Protein AF-A0A953ZHS6-F1 (afdb_monomer_lite)

Sequence (148 aa):
GDDIYHSSRYGLAAAAHSAVGIFMDDKGNDVYEGKTAASMGGGWDIVTGYFYDGGGDDFYRCNGLGLGACAQNGFGIFWEAGGSDVYRGAKTTIGNAGGTTYAGGRLAKNFGIFIDSGGEDSYPREDRKNGGEVLEQEYALFVDEQDK

Radius of gyration: 13.89 Å; chains: 1; bounding box: 33×30×34 Å

pLDDT: mean 92.67, std 6.33, range [54.81, 98.69]

Secondary structure (DSSP, 8-state):
---EEEESSSBTT--BSS-EEEEE--SS--EEEESSSSBTT-BBSS-EEEEEE---S-EEE--SS-TB-B-TT-EEEEEE--SS-EEE--TTTBS-B--S-GGGGGG---EEEEEE-SS--B-SSTT--TT-EEEETTTEEEEE----

Structure (mmCIF, N/CA/C/O backbone):
data_AF-A0A953ZHS6-F1
#
_entry.id   AF-A0A953ZHS6-F1
#
loop_
_atom_site.group_PDB
_atom_site.id
_atom_site.type_symbol
_atom_site.label_atom_id
_atom_site.label_alt_id
_atom_site.label_comp_id
_atom_site.label_asym_id
_atom_site.label_entity_id
_atom_site.label_seq_id
_atom_site.pdbx_PDB_ins_code
_atom_site.Cartn_x
_atom_site.Cartn_y
_atom_site.Cartn_z
_atom_site.occupancy
_atom_site.B_iso_or_equiv
_atom_site.auth_seq_id
_atom_site.auth_comp_id
_atom_site.auth_asym_id
_atom_site.auth_atom_id
_atom_site.pdbx_PDB_model_num
ATOM 1 N N . GLY A 1 1 ? -13.869 -8.623 8.872 1.00 91.62 1 GLY A N 1
ATOM 2 C CA . GLY A 1 1 ? -14.944 -8.788 9.880 1.00 91.62 1 GLY A CA 1
ATOM 3 C C . GLY A 1 1 ? -14.445 -9.472 11.125 1.00 91.62 1 GLY A C 1
ATOM 4 O O . GLY A 1 1 ? -14.849 -10.595 11.330 1.00 91.62 1 GLY A O 1
ATOM 5 N N . ASP A 1 2 ? -13.650 -8.818 11.969 1.00 98.25 2 ASP A N 1
ATOM 6 C CA . ASP A 1 2 ? -12.818 -9.358 13.061 1.00 98.25 2 ASP A CA 1
ATOM 7 C C . ASP A 1 2 ? -12.015 -10.608 12.646 1.00 98.25 2 ASP A C 1
ATOM 9 O O . ASP A 1 2 ? -12.150 -11.710 13.195 1.00 98.25 2 ASP A O 1
ATOM 13 N N . ASP A 1 3 ? -11.154 -10.412 11.653 1.00 98.38 3 ASP A N 1
ATOM 14 C CA . ASP A 1 3 ? -10.334 -11.418 10.996 1.00 98.38 3 ASP A CA 1
ATOM 15 C C . ASP A 1 3 ? -8.828 -11.243 11.281 1.00 98.38 3 ASP A C 1
ATOM 17 O O . ASP A 1 3 ? -8.325 -10.188 11.668 1.00 98.38 3 ASP A O 1
ATOM 21 N N . ILE A 1 4 ? -8.062 -12.325 11.089 1.00 98.38 4 ILE A N 1
ATOM 22 C CA . ILE A 1 4 ? -6.594 -12.304 11.196 1.00 98.38 4 ILE A CA 1
ATOM 23 C C . ILE A 1 4 ? -5.978 -12.865 9.919 1.00 98.38 4 ILE A C 1
ATOM 25 O O . ILE A 1 4 ? -6.085 -14.057 9.609 1.00 98.38 4 ILE A O 1
ATOM 29 N N . TYR A 1 5 ? -5.227 -12.019 9.226 1.00 98.00 5 TYR A N 1
ATOM 30 C CA . TYR A 1 5 ? -4.605 -12.309 7.948 1.00 98.00 5 TYR A CA 1
ATOM 31 C C . TYR A 1 5 ? -3.092 -12.427 8.069 1.00 98.00 5 TYR A C 1
ATOM 33 O O . TYR A 1 5 ? -2.376 -11.460 8.319 1.00 98.00 5 TYR A O 1
ATOM 41 N N . HIS A 1 6 ? -2.565 -13.622 7.801 1.00 96.62 6 HIS A N 1
ATOM 42 C CA . HIS A 1 6 ? -1.125 -13.864 7.766 1.00 96.62 6 HIS A CA 1
ATOM 43 C C . HIS A 1 6 ? -0.646 -14.166 6.351 1.00 96.62 6 HIS A C 1
ATOM 45 O O . HIS A 1 6 ? -1.076 -15.129 5.715 1.00 96.62 6 HIS A O 1
ATOM 51 N N . SER A 1 7 ? 0.345 -13.409 5.891 1.00 93.94 7 SER A N 1
ATOM 52 C CA . SER A 1 7 ? 1.022 -13.652 4.622 1.00 93.94 7 SER A CA 1
ATOM 53 C C . SER A 1 7 ? 2.544 -13.607 4.763 1.00 93.94 7 SER A C 1
ATOM 55 O O . SER A 1 7 ? 3.101 -13.129 5.754 1.00 93.94 7 SER A O 1
ATOM 57 N N . SER A 1 8 ? 3.247 -14.175 3.781 1.00 90.19 8 SER A N 1
ATOM 58 C CA . SER A 1 8 ? 4.714 -14.174 3.748 1.00 90.19 8 SER A CA 1
ATOM 59 C C . SER A 1 8 ? 5.247 -13.177 2.719 1.00 90.19 8 SER A C 1
ATOM 61 O O . SER A 1 8 ? 5.440 -12.007 3.039 1.00 90.19 8 SER A O 1
ATOM 63 N N . ARG A 1 9 ? 5.480 -13.630 1.487 1.00 89.88 9 ARG A N 1
ATOM 64 C CA . ARG A 1 9 ? 5.795 -12.811 0.315 1.00 89.88 9 ARG A CA 1
ATOM 65 C C . ARG A 1 9 ? 4.693 -13.055 -0.711 1.00 89.88 9 ARG A C 1
ATOM 67 O O . ARG A 1 9 ? 4.266 -14.200 -0.846 1.00 89.88 9 ARG A O 1
ATOM 74 N N . TYR A 1 10 ? 4.287 -12.019 -1.432 1.00 89.31 10 TYR A N 1
ATOM 75 C CA . TYR A 1 10 ? 3.244 -12.068 -2.461 1.00 89.31 10 TYR A CA 1
ATOM 76 C C . TYR A 1 10 ? 1.859 -12.479 -1.931 1.00 89.31 10 TYR A C 1
ATOM 78 O O . TYR A 1 10 ? 1.189 -13.320 -2.523 1.00 89.31 10 TYR A O 1
ATOM 86 N N . GLY A 1 11 ? 1.435 -11.920 -0.796 1.00 91.25 11 GLY A N 1
ATOM 87 C CA . GLY A 1 11 ? 0.078 -12.111 -0.266 1.00 91.25 11 GLY A CA 1
ATOM 88 C C . GLY A 1 11 ? -0.668 -10.791 -0.102 1.00 91.25 11 GLY A C 1
ATOM 89 O O . GLY A 1 11 ? -0.052 -9.733 -0.171 1.00 91.25 11 GLY A O 1
ATOM 90 N N . LEU A 1 12 ? -1.982 -10.856 0.130 1.00 96.19 12 LEU A N 1
ATOM 91 C CA . LEU A 1 12 ? -2.837 -9.685 0.382 1.00 96.19 12 LEU A CA 1
ATOM 92 C C . LEU A 1 12 ? -2.714 -8.636 -0.738 1.00 96.19 12 LEU A C 1
ATOM 94 O O . LEU A 1 12 ? -2.093 -7.595 -0.571 1.00 96.19 12 LEU A O 1
ATOM 98 N N . ALA A 1 13 ? -3.236 -8.949 -1.923 1.00 95.69 13 ALA A N 1
ATOM 99 C CA . ALA A 1 13 ? -3.163 -8.111 -3.129 1.00 95.69 13 ALA A CA 1
ATOM 100 C C . ALA A 1 13 ? -1.776 -7.870 -3.749 1.00 95.69 13 ALA A C 1
ATOM 102 O O . ALA A 1 13 ? -1.674 -7.151 -4.740 1.00 95.69 13 ALA A O 1
ATOM 103 N N . ALA A 1 14 ? -0.702 -8.467 -3.235 1.00 85.56 14 ALA A N 1
ATOM 104 C CA . ALA A 1 14 ? 0.576 -8.405 -3.932 1.00 85.56 14 ALA A CA 1
ATOM 105 C C . ALA A 1 14 ? 0.585 -9.257 -5.210 1.00 85.56 14 ALA A C 1
ATOM 107 O O . ALA A 1 14 ? -0.049 -10.309 -5.296 1.00 85.56 14 ALA A O 1
ATOM 108 N N . ALA A 1 15 ? 1.373 -8.815 -6.186 1.00 84.75 15 ALA A N 1
ATOM 109 C CA . ALA A 1 15 ? 1.598 -9.495 -7.454 1.00 84.75 15 ALA A CA 1
ATOM 110 C C . ALA A 1 15 ? 3.084 -9.449 -7.839 1.00 84.75 15 ALA A C 1
ATOM 112 O O . ALA A 1 15 ? 3.870 -8.684 -7.274 1.00 84.75 15 ALA A O 1
ATOM 113 N N . ALA A 1 16 ? 3.470 -10.283 -8.805 1.00 82.75 16 ALA A N 1
ATOM 114 C CA . ALA A 1 16 ? 4.814 -10.332 -9.375 1.00 82.75 16 ALA A CA 1
ATOM 115 C C . ALA A 1 16 ? 4.746 -10.641 -10.876 1.00 82.75 16 ALA A C 1
ATOM 117 O O . ALA A 1 16 ? 3.824 -11.319 -11.325 1.00 82.75 16 ALA A O 1
ATOM 118 N N . HIS A 1 17 ? 5.757 -10.197 -11.625 1.00 90.06 17 HIS A N 1
ATOM 119 C CA . HIS A 1 17 ? 5.995 -10.584 -13.020 1.00 90.06 17 HIS A CA 1
ATOM 120 C C . HIS A 1 17 ? 4.796 -10.335 -13.956 1.00 90.06 17 HIS A C 1
ATOM 122 O O . HIS A 1 17 ? 4.292 -11.261 -14.591 1.00 90.06 17 HIS A O 1
ATOM 128 N N . SER A 1 18 ? 4.362 -9.079 -14.083 1.00 92.06 18 SER A N 1
ATOM 129 C CA . SER A 1 18 ? 3.267 -8.703 -14.996 1.00 92.06 18 SER A CA 1
ATOM 130 C C . SER A 1 18 ? 1.898 -9.270 -14.616 1.00 92.06 18 SER A C 1
ATOM 132 O O . SER A 1 18 ? 1.101 -9.625 -15.483 1.00 92.06 18 SER A O 1
ATOM 134 N N . ALA A 1 19 ? 1.625 -9.344 -13.312 1.00 94.25 19 ALA A N 1
ATOM 135 C CA . ALA A 1 19 ? 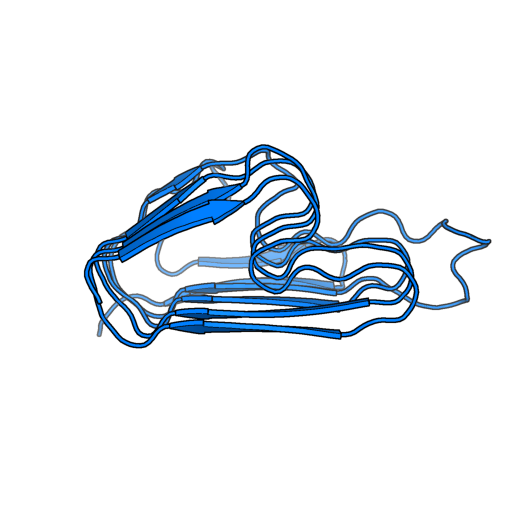0.365 -9.830 -12.764 1.00 94.25 19 ALA A CA 1
ATOM 136 C C . ALA A 1 19 ? -0.405 -8.748 -11.994 1.00 94.25 19 ALA A C 1
ATOM 138 O O . ALA A 1 19 ? 0.132 -7.692 -11.645 1.00 94.25 19 ALA A O 1
ATOM 139 N N . VAL A 1 20 ? -1.669 -9.064 -11.710 1.00 96.69 20 VAL A N 1
ATOM 140 C CA . VAL A 1 20 ? -2.576 -8.249 -10.901 1.00 96.69 20 VAL A CA 1
ATOM 141 C C . VAL A 1 20 ? -2.957 -9.020 -9.640 1.00 96.69 20 VAL A C 1
ATOM 143 O O . VAL A 1 20 ? -3.308 -10.197 -9.724 1.00 96.69 20 VAL A O 1
ATOM 146 N N . GLY A 1 21 ? -2.885 -8.358 -8.487 1.00 96.69 21 GLY A N 1
ATOM 147 C CA . GLY A 1 21 ? -3.334 -8.864 -7.195 1.00 96.69 21 GLY A CA 1
ATOM 148 C C . GLY A 1 21 ? -4.413 -7.952 -6.619 1.00 96.69 21 GLY A C 1
ATOM 149 O O . GLY A 1 21 ? -4.276 -6.732 -6.648 1.00 96.69 21 GLY A O 1
ATOM 150 N N . ILE A 1 22 ? -5.493 -8.551 -6.118 1.00 97.69 22 ILE A N 1
ATOM 151 C CA . ILE A 1 22 ? -6.627 -7.841 -5.518 1.00 97.69 22 ILE A CA 1
ATOM 152 C C . ILE A 1 22 ? -6.958 -8.505 -4.182 1.00 97.69 22 ILE A C 1
ATOM 154 O O . ILE A 1 22 ? -6.980 -9.734 -4.094 1.00 97.69 22 ILE A O 1
ATOM 158 N N . PHE A 1 23 ? -7.201 -7.693 -3.162 1.00 98.06 23 PHE A N 1
ATOM 159 C CA . PHE A 1 23 ? -7.717 -8.093 -1.857 1.00 98.06 23 PHE A CA 1
ATOM 160 C C . PHE A 1 23 ? -8.771 -7.072 -1.443 1.00 98.06 23 PHE A C 1
ATOM 162 O O . PHE A 1 23 ? -8.573 -5.879 -1.663 1.00 98.06 23 PHE A O 1
ATOM 169 N N . MET A 1 24 ? -9.884 -7.562 -0.911 1.00 98.06 24 MET A N 1
ATOM 170 C CA . MET A 1 24 ? -10.991 -6.751 -0.420 1.00 98.06 24 MET A CA 1
ATOM 171 C C . MET A 1 24 ? -11.522 -7.431 0.840 1.00 98.06 24 MET A C 1
ATOM 173 O O . MET A 1 24 ? -11.951 -8.585 0.740 1.00 98.06 24 MET A O 1
ATOM 177 N N . ASP A 1 25 ? -11.476 -6.734 1.969 1.00 98.06 25 ASP A N 1
ATOM 178 C CA . ASP A 1 25 ? -12.298 -7.030 3.145 1.00 98.06 25 ASP A CA 1
ATOM 179 C C . ASP A 1 25 ? -13.468 -6.037 3.206 1.00 98.06 25 ASP A C 1
ATOM 181 O O . ASP A 1 25 ? -13.453 -4.995 2.546 1.00 98.06 25 ASP A O 1
ATOM 185 N N . ASP A 1 26 ? -14.523 -6.416 3.914 1.00 96.06 26 ASP A N 1
ATOM 186 C CA . ASP A 1 26 ? -15.581 -5.493 4.324 1.00 96.06 26 ASP A CA 1
ATOM 187 C C . ASP A 1 26 ? -15.186 -4.924 5.702 1.00 96.06 26 ASP A C 1
ATOM 189 O O . ASP A 1 26 ? -14.008 -4.818 6.007 1.00 96.06 26 ASP A O 1
ATOM 193 N N . LYS A 1 27 ? -16.141 -4.531 6.544 1.00 94.56 27 LYS A N 1
ATOM 194 C CA . LYS A 1 27 ? -15.839 -3.989 7.880 1.00 94.56 27 LYS A CA 1
ATOM 195 C C . LYS A 1 27 ? -15.377 -5.040 8.889 1.00 94.56 27 LYS A C 1
ATOM 197 O O . LYS A 1 27 ? -15.871 -6.172 8.866 1.00 94.56 27 LYS A O 1
ATOM 202 N N . GLY A 1 28 ? -14.612 -4.622 9.892 1.00 97.75 28 GLY A N 1
ATOM 203 C CA . GLY A 1 28 ? -14.242 -5.421 11.068 1.00 97.75 28 GLY A CA 1
ATOM 204 C C . GLY A 1 28 ? -12.988 -4.881 11.734 1.00 97.75 28 GLY A C 1
ATOM 205 O O . GLY A 1 28 ? -12.290 -4.127 11.095 1.00 97.75 28 GLY A O 1
ATOM 206 N N . ASN A 1 29 ? -12.701 -5.259 12.982 1.00 98.50 29 ASN A N 1
ATOM 207 C CA . ASN A 1 29 ? -11.428 -4.904 13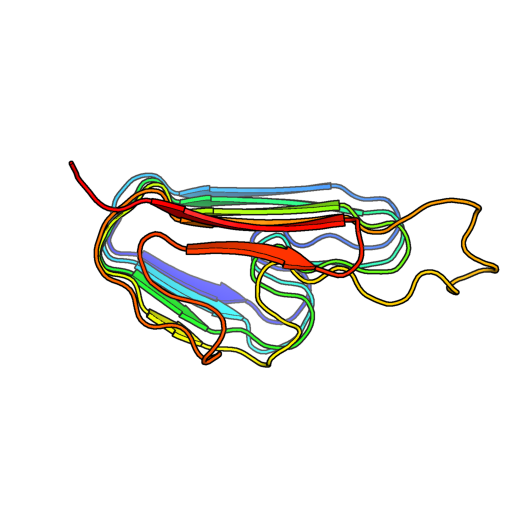.618 1.00 98.50 29 ASN A CA 1
ATOM 208 C C . ASN A 1 29 ? -10.397 -6.012 13.360 1.00 98.50 29 ASN A C 1
ATOM 210 O O . ASN A 1 29 ? -10.308 -7.000 14.104 1.00 98.50 29 ASN A O 1
ATOM 214 N N . ASP A 1 30 ? -9.630 -5.847 12.296 1.00 98.62 30 ASP A N 1
ATOM 215 C CA . ASP A 1 30 ? -8.841 -6.871 11.642 1.00 98.62 30 ASP A CA 1
ATOM 216 C C . ASP A 1 30 ? -7.328 -6.703 11.896 1.00 98.62 30 ASP A C 1
ATOM 218 O O . ASP A 1 30 ? -6.783 -5.644 12.227 1.00 98.62 30 ASP A O 1
ATOM 222 N N . VAL A 1 31 ? -6.596 -7.816 11.781 1.00 98.69 31 VAL A N 1
ATOM 223 C CA . VAL A 1 31 ? -5.134 -7.842 11.941 1.00 98.69 31 VAL A CA 1
ATOM 224 C C . VAL A 1 31 ? -4.475 -8.366 10.678 1.00 98.69 31 VAL A C 1
ATOM 226 O O . VAL A 1 31 ? -4.580 -9.544 10.332 1.00 98.69 31 VAL A O 1
ATOM 229 N N . TYR A 1 32 ? -3.670 -7.518 10.052 1.00 98.38 32 TYR A N 1
ATOM 230 C CA . TYR A 1 32 ? -2.971 -7.802 8.810 1.00 98.38 32 TYR A CA 1
ATOM 231 C C . TYR A 1 32 ? -1.465 -7.914 9.039 1.00 98.38 32 TYR A C 1
ATOM 233 O O . TYR A 1 32 ? -0.772 -6.934 9.315 1.00 98.38 32 TYR A O 1
ATOM 241 N N . GLU A 1 33 ? -0.902 -9.112 8.858 1.00 97.50 33 GLU A N 1
ATOM 242 C CA . GLU A 1 33 ? 0.536 -9.347 9.009 1.00 97.50 33 GLU A CA 1
ATOM 243 C C . GLU A 1 33 ? 1.195 -9.911 7.743 1.00 97.50 33 GLU A C 1
ATOM 245 O O . GLU A 1 33 ? 1.015 -11.069 7.352 1.00 97.50 33 GLU A O 1
ATOM 250 N N . GLY A 1 34 ? 2.066 -9.106 7.137 1.00 94.69 34 GLY A N 1
ATOM 251 C CA . GLY A 1 34 ? 3.024 -9.509 6.113 1.00 94.69 34 GLY A CA 1
ATOM 252 C C . GLY A 1 34 ? 4.396 -9.769 6.731 1.00 94.69 34 GLY A C 1
ATOM 253 O O . GLY A 1 34 ? 5.047 -8.863 7.257 1.00 94.69 34 GLY A O 1
ATOM 254 N N . LYS A 1 35 ? 4.891 -11.010 6.659 1.00 90.81 35 LYS A N 1
ATOM 255 C CA . LYS A 1 35 ? 6.212 -11.355 7.224 1.00 90.81 35 LYS A CA 1
ATOM 256 C C . LYS A 1 35 ? 7.374 -10.741 6.441 1.00 90.81 35 LYS A C 1
ATOM 258 O O . LYS A 1 35 ? 8.457 -10.579 7.002 1.00 90.81 35 LYS A O 1
ATOM 263 N N . THR A 1 36 ? 7.184 -10.440 5.155 1.00 89.44 36 THR A N 1
ATOM 264 C CA . THR A 1 36 ? 8.233 -9.918 4.265 1.00 89.44 36 THR A CA 1
ATOM 265 C C . THR A 1 36 ? 7.683 -8.858 3.297 1.00 89.44 36 THR A C 1
ATOM 267 O O . THR A 1 36 ? 6.545 -8.427 3.433 1.00 89.44 36 THR A O 1
ATOM 270 N N . ALA A 1 37 ? 8.505 -8.422 2.335 1.00 91.62 37 ALA A N 1
ATOM 271 C CA . ALA A 1 37 ? 8.104 -7.500 1.270 1.00 91.62 37 ALA A CA 1
ATOM 272 C C . ALA A 1 37 ? 7.127 -8.111 0.257 1.00 91.62 37 ALA A C 1
ATOM 274 O O . ALA A 1 37 ? 7.018 -9.331 0.167 1.00 91.62 37 ALA A O 1
ATOM 275 N N . ALA A 1 38 ? 6.525 -7.245 -0.565 1.00 93.44 38 ALA A N 1
ATOM 276 C CA . ALA A 1 38 ? 5.492 -7.559 -1.550 1.00 93.44 38 ALA A CA 1
ATOM 277 C C . ALA A 1 38 ? 4.236 -8.119 -0.871 1.00 93.44 38 ALA A C 1
ATOM 279 O O . ALA A 1 38 ? 3.960 -9.317 -0.930 1.00 93.44 38 ALA A O 1
ATOM 280 N N . SER A 1 39 ? 3.512 -7.245 -0.178 1.00 95.31 39 SER A N 1
ATOM 281 C CA . SER A 1 39 ? 2.227 -7.552 0.464 1.00 95.31 39 SER A CA 1
ATOM 282 C C . SER A 1 39 ? 1.315 -6.325 0.469 1.00 95.31 39 SER A C 1
ATOM 284 O O . SER A 1 39 ? 1.788 -5.240 0.157 1.00 95.31 39 SER A O 1
ATOM 286 N N . MET A 1 40 ? 0.042 -6.468 0.832 1.00 96.62 40 MET A N 1
ATOM 287 C CA . MET A 1 40 ? -0.900 -5.356 1.077 1.00 96.62 40 MET A CA 1
ATOM 288 C C . MET A 1 40 ? -0.894 -4.311 -0.052 1.00 96.62 40 MET A C 1
ATOM 290 O O . MET A 1 40 ? -0.545 -3.147 0.140 1.00 96.62 40 MET A O 1
ATOM 294 N N . GLY A 1 41 ? -1.160 -4.774 -1.275 1.00 95.12 41 GLY A N 1
ATOM 295 C CA . GLY A 1 41 ? -1.194 -3.932 -2.479 1.00 95.12 41 GLY A CA 1
ATOM 296 C C . GLY A 1 41 ? 0.181 -3.514 -3.019 1.00 95.12 41 GLY A C 1
ATOM 297 O O . GLY A 1 41 ? 0.260 -2.870 -4.062 1.00 95.12 41 GLY A O 1
ATOM 298 N N . GLY A 1 42 ? 1.277 -3.895 -2.355 1.00 94.56 42 GLY A N 1
ATOM 299 C CA . GLY A 1 42 ? 2.644 -3.613 -2.790 1.00 94.56 42 GLY A CA 1
ATOM 300 C C . GLY A 1 42 ? 3.271 -4.712 -3.657 1.00 94.56 42 GLY A C 1
ATOM 301 O O . GLY A 1 42 ? 3.002 -5.905 -3.490 1.00 94.56 42 GLY A O 1
ATOM 302 N N . GLY A 1 43 ? 4.170 -4.328 -4.568 1.00 92.94 43 GLY A N 1
ATOM 303 C CA . GLY A 1 43 ? 4.825 -5.271 -5.478 1.00 92.94 43 GLY A CA 1
ATOM 304 C C . GLY A 1 43 ? 5.847 -4.658 -6.442 1.00 92.94 43 GLY A C 1
ATOM 305 O O . GLY A 1 43 ? 6.160 -3.467 -6.400 1.00 92.94 43 GLY A O 1
ATOM 306 N N . TRP A 1 44 ? 6.415 -5.504 -7.301 1.00 92.75 44 TRP A N 1
ATOM 307 C CA . TRP A 1 44 ? 7.432 -5.129 -8.287 1.00 92.75 44 TRP A CA 1
ATOM 308 C C . TRP A 1 44 ? 7.302 -5.969 -9.569 1.00 92.75 44 TRP A C 1
ATOM 310 O O . TRP A 1 44 ? 6.532 -6.922 -9.611 1.00 92.75 44 TRP A O 1
ATOM 320 N N . ASP A 1 45 ? 8.074 -5.642 -10.606 1.00 90.94 45 ASP A N 1
ATOM 321 C CA . ASP A 1 45 ? 8.049 -6.263 -11.939 1.00 90.94 45 ASP A CA 1
ATOM 322 C C . ASP A 1 45 ? 6.745 -6.056 -12.734 1.00 90.94 45 ASP A C 1
ATOM 324 O O . ASP A 1 45 ? 6.100 -7.020 -13.152 1.00 90.94 45 ASP A O 1
ATOM 328 N N . ILE A 1 46 ? 6.403 -4.794 -13.031 1.00 91.50 46 ILE A N 1
ATOM 329 C CA . ILE A 1 46 ? 5.276 -4.413 -13.910 1.00 91.50 46 ILE A CA 1
ATOM 330 C C . ILE A 1 46 ? 3.940 -4.947 -13.371 1.00 91.50 46 ILE A C 1
ATOM 332 O O . ILE A 1 46 ? 3.195 -5.620 -14.070 1.00 91.50 46 ILE A O 1
ATOM 336 N N . VAL A 1 47 ? 3.651 -4.713 -12.097 1.00 93.12 47 VAL A N 1
ATOM 337 C CA . VAL A 1 47 ? 2.472 -5.286 -11.432 1.00 93.12 47 VAL A CA 1
ATOM 338 C C . VAL A 1 47 ? 1.416 -4.251 -11.113 1.00 93.12 47 VAL A C 1
ATOM 340 O O . VAL A 1 47 ? 1.713 -3.060 -11.033 1.00 93.12 47 VAL A O 1
ATOM 343 N N . THR A 1 48 ? 0.206 -4.729 -10.847 1.00 95.81 48 THR A N 1
ATOM 344 C CA . THR A 1 48 ? -0.817 -3.944 -10.160 1.00 95.81 48 THR A CA 1
ATOM 345 C C . THR A 1 48 ? -1.236 -4.652 -8.879 1.00 95.81 48 THR A C 1
ATOM 347 O O . THR A 1 48 ? -1.619 -5.819 -8.927 1.00 95.81 48 THR A O 1
ATOM 350 N N . GLY A 1 49 ? -1.156 -3.964 -7.744 1.00 97.19 49 GLY A N 1
ATOM 351 C CA . GLY A 1 49 ? -1.704 -4.423 -6.470 1.00 97.19 49 GLY A CA 1
ATOM 352 C C . GLY A 1 49 ? -2.801 -3.477 -5.995 1.00 97.19 49 GLY A C 1
ATOM 353 O O . GLY A 1 49 ? -2.598 -2.266 -5.998 1.00 97.19 49 GLY A O 1
ATOM 354 N N . TYR A 1 50 ? -3.954 -4.023 -5.614 1.00 98.12 50 TYR A N 1
ATOM 355 C CA . TYR A 1 50 ? -5.075 -3.267 -5.053 1.00 98.12 50 TYR A CA 1
ATOM 356 C C . TYR A 1 50 ? -5.562 -3.927 -3.766 1.00 98.12 50 TYR A C 1
ATOM 358 O O . TYR A 1 50 ? -6.170 -4.999 -3.805 1.00 98.12 50 TYR A O 1
ATOM 366 N N . PHE A 1 51 ? -5.246 -3.301 -2.641 1.00 98.50 51 PHE A N 1
ATOM 367 C CA . PHE A 1 51 ? -5.726 -3.684 -1.322 1.00 98.50 51 PHE A CA 1
ATOM 368 C C . PHE A 1 51 ? -6.797 -2.691 -0.878 1.00 98.50 51 PHE A C 1
ATOM 370 O O . PHE A 1 51 ? -6.556 -1.484 -0.936 1.00 98.50 51 PHE A O 1
ATOM 377 N N . TYR A 1 52 ? -7.940 -3.215 -0.455 1.00 98.62 52 TYR A N 1
ATOM 378 C CA . TYR A 1 52 ? -9.042 -2.457 0.116 1.00 98.62 52 TYR A CA 1
ATOM 379 C C . TYR A 1 52 ? -9.511 -3.119 1.412 1.00 98.62 52 TYR A C 1
ATOM 381 O O . TYR A 1 52 ? -9.694 -4.340 1.425 1.00 98.62 52 TYR A O 1
ATOM 389 N N . ASP A 1 53 ? -9.720 -2.305 2.436 1.00 98.38 53 ASP A N 1
ATOM 390 C CA . ASP A 1 53 ? -10.424 -2.654 3.668 1.00 98.38 53 ASP A CA 1
ATOM 391 C C . ASP A 1 53 ? -11.656 -1.744 3.830 1.00 98.38 53 ASP A C 1
ATOM 393 O O . ASP A 1 53 ? -11.660 -0.593 3.376 1.00 98.38 53 ASP A O 1
ATOM 397 N N . GLY A 1 54 ? -12.746 -2.297 4.366 1.00 97.69 54 GLY A N 1
ATOM 398 C CA . GLY A 1 54 ? -14.032 -1.617 4.508 1.00 97.69 54 GLY A CA 1
ATOM 399 C C . GLY A 1 54 ? -14.146 -0.696 5.727 1.00 97.69 54 GLY A C 1
ATOM 400 O O . GLY A 1 54 ? -15.173 -0.007 5.851 1.00 97.69 54 GLY A O 1
ATOM 401 N N . GLY A 1 55 ? -13.132 -0.668 6.588 1.00 95.25 55 GLY A N 1
ATOM 402 C CA . GLY A 1 55 ? -13.035 0.117 7.808 1.00 95.25 55 GLY A CA 1
ATOM 403 C C . GLY A 1 55 ? -13.124 -0.723 9.080 1.00 95.25 55 GLY A C 1
ATOM 404 O O . GLY A 1 55 ? -13.774 -1.772 9.125 1.00 95.25 55 GLY A O 1
ATOM 405 N N . GLY A 1 56 ? -12.604 -0.172 10.166 1.00 97.25 56 GLY A N 1
ATOM 406 C CA . GLY A 1 56 ? -12.360 -0.899 11.404 1.00 97.25 56 GLY A CA 1
ATOM 407 C C . GLY A 1 56 ? -11.269 -0.226 12.218 1.00 97.25 56 GLY A C 1
ATOM 408 O O . GLY A 1 56 ? -10.583 0.646 11.716 1.00 97.25 56 GLY A O 1
ATOM 409 N N . ASP A 1 57 ? -11.120 -0.596 13.489 1.00 98.25 57 ASP A N 1
ATOM 410 C CA . ASP A 1 57 ? -9.911 -0.222 14.234 1.00 98.25 57 ASP A CA 1
ATOM 411 C C . ASP A 1 57 ? -8.863 -1.333 14.053 1.00 98.25 57 ASP A C 1
ATOM 413 O O . ASP A 1 57 ? -8.807 -2.291 14.844 1.00 98.25 57 ASP A O 1
ATOM 417 N N . ASP A 1 58 ? -8.030 -1.204 13.024 1.00 98.56 58 ASP A N 1
ATOM 418 C CA . ASP A 1 58 ? -7.198 -2.274 12.489 1.00 98.56 58 ASP A CA 1
ATOM 419 C C . ASP A 1 58 ? -5.711 -2.133 12.812 1.00 98.56 58 ASP A C 1
ATOM 421 O O . ASP A 1 58 ? -5.151 -1.100 13.210 1.00 98.56 58 ASP A O 1
ATOM 425 N N . PHE A 1 59 ? -5.011 -3.252 12.634 1.00 98.62 59 PHE A N 1
ATOM 426 C CA . PHE A 1 59 ? -3.566 -3.313 12.773 1.00 98.62 59 PHE A CA 1
ATOM 427 C C . PHE A 1 59 ? -2.894 -3.846 11.513 1.00 98.62 59 PHE A C 1
ATOM 429 O O . PHE A 1 59 ? -2.987 -5.028 11.173 1.00 98.62 59 PHE A O 1
ATOM 436 N N . TYR A 1 60 ? -2.062 -3.005 10.908 1.00 98.25 60 TYR A N 1
ATOM 437 C CA . TYR A 1 60 ? -1.309 -3.314 9.703 1.00 98.25 60 TYR A CA 1
ATOM 438 C C . TYR A 1 60 ? 0.181 -3.441 9.995 1.00 98.25 60 TYR A C 1
ATOM 440 O O . TYR A 1 60 ? 0.847 -2.492 10.412 1.00 98.25 60 TYR A O 1
ATOM 448 N N . ARG A 1 61 ? 0.774 -4.603 9.708 1.00 97.38 61 ARG A N 1
ATOM 449 C CA . ARG A 1 61 ? 2.221 -4.815 9.844 1.00 97.38 61 ARG A CA 1
ATOM 450 C C . ARG A 1 61 ? 2.819 -5.491 8.630 1.00 97.38 61 ARG A C 1
ATOM 452 O O . ARG A 1 61 ? 2.595 -6.672 8.384 1.00 97.38 61 ARG A O 1
ATOM 459 N N . CYS A 1 62 ? 3.712 -4.793 7.942 1.00 94.38 62 CYS A N 1
ATOM 460 C CA . CYS A 1 62 ? 4.549 -5.390 6.905 1.00 94.38 62 CYS A CA 1
ATOM 461 C C . CYS A 1 62 ? 5.895 -4.661 6.781 1.00 94.38 62 CYS A C 1
ATOM 463 O O . CYS A 1 62 ? 6.225 -3.780 7.567 1.00 94.38 62 CYS A O 1
ATOM 465 N N . ASN A 1 63 ? 6.735 -5.071 5.833 1.00 88.88 63 ASN A N 1
ATOM 466 C CA . ASN A 1 63 ? 8.035 -4.446 5.578 1.00 88.88 63 ASN A CA 1
ATOM 467 C C . ASN A 1 63 ? 8.300 -4.370 4.076 1.00 88.88 63 ASN A C 1
ATOM 469 O O . ASN A 1 63 ? 7.706 -5.107 3.301 1.00 88.88 63 ASN A O 1
ATOM 473 N N . GLY A 1 64 ? 9.251 -3.537 3.651 1.00 91.31 64 GLY A N 1
ATOM 474 C CA . GLY A 1 64 ? 9.616 -3.425 2.234 1.00 91.31 64 GLY A CA 1
ATOM 475 C C . GLY A 1 64 ? 8.470 -2.856 1.397 1.00 91.31 64 GLY A C 1
ATOM 476 O O . GLY A 1 64 ? 7.869 -1.875 1.819 1.00 91.31 64 GLY A O 1
ATOM 477 N N . LEU A 1 65 ? 8.190 -3.446 0.229 1.00 93.25 65 LEU A N 1
ATOM 478 C CA . LEU A 1 65 ? 7.059 -3.053 -0.623 1.00 93.25 65 LEU A CA 1
ATOM 479 C C . LEU A 1 65 ? 5.746 -3.609 -0.054 1.00 93.25 65 LEU A C 1
ATOM 481 O O . LEU A 1 65 ? 5.328 -4.708 -0.412 1.00 93.25 65 LEU A O 1
ATOM 485 N N . GLY A 1 66 ? 5.172 -2.888 0.899 1.00 94.88 66 GLY A N 1
ATOM 486 C CA . GLY A 1 66 ? 3.862 -3.151 1.495 1.00 94.88 66 GLY A CA 1
ATOM 487 C C . GLY A 1 66 ? 2.942 -1.950 1.308 1.00 94.88 66 GLY A C 1
ATOM 488 O O . GLY A 1 66 ? 3.372 -1.036 0.629 1.00 94.88 66 GLY A O 1
ATOM 489 N N . LEU A 1 67 ? 1.739 -1.930 1.888 1.00 96.62 67 LEU A N 1
ATOM 490 C CA . LEU A 1 67 ? 0.860 -0.744 2.014 1.00 96.62 67 LEU A CA 1
ATOM 491 C C . LEU A 1 67 ? 0.874 0.191 0.784 1.00 96.62 67 LEU A C 1
ATOM 493 O O . LEU A 1 67 ? 1.188 1.383 0.873 1.00 96.62 67 LEU A O 1
ATOM 497 N N . GLY A 1 68 ? 0.632 -0.393 -0.392 1.00 95.44 68 GLY A N 1
ATOM 498 C CA . GLY A 1 68 ? 0.578 0.323 -1.670 1.00 95.44 68 GLY A CA 1
ATOM 499 C C . GLY A 1 68 ? 1.933 0.729 -2.266 1.00 95.44 68 GLY A C 1
ATOM 500 O O . GLY A 1 68 ? 1.984 1.201 -3.397 1.00 95.44 68 GLY A O 1
ATOM 501 N N . ALA A 1 69 ? 3.060 0.523 -1.585 1.00 94.81 69 ALA A N 1
ATOM 502 C CA . ALA A 1 69 ? 4.386 0.801 -2.127 1.00 94.81 69 ALA A CA 1
ATOM 503 C C . ALA A 1 69 ? 4.760 -0.140 -3.281 1.00 94.81 69 ALA A C 1
ATOM 505 O O . ALA A 1 69 ? 4.663 -1.366 -3.178 1.00 94.81 69 ALA A O 1
ATOM 506 N N . CYS A 1 70 ? 5.281 0.430 -4.367 1.00 92.75 70 CYS A N 1
ATOM 507 C CA . CYS A 1 70 ? 5.625 -0.308 -5.578 1.00 92.75 70 CYS A CA 1
ATOM 508 C C . CYS A 1 70 ? 6.952 0.125 -6.207 1.00 92.75 70 CYS A C 1
ATOM 510 O O . CYS A 1 70 ? 7.465 1.226 -6.002 1.00 92.75 70 CYS A O 1
ATOM 512 N N . ALA A 1 71 ? 7.519 -0.770 -7.015 1.00 92.38 71 ALA A N 1
ATOM 513 C CA . ALA A 1 71 ? 8.754 -0.540 -7.757 1.00 92.38 71 ALA A CA 1
ATOM 514 C C . ALA A 1 71 ? 8.693 -1.175 -9.153 1.00 92.38 71 ALA A C 1
ATOM 516 O O . ALA A 1 71 ? 7.773 -1.923 -9.470 1.00 92.38 71 ALA A O 1
ATOM 517 N N . GLN A 1 72 ? 9.717 -0.922 -9.976 1.00 92.50 72 GLN A N 1
ATOM 518 C CA . GLN A 1 72 ? 9.937 -1.647 -11.235 1.00 92.50 72 GLN A CA 1
ATOM 519 C C . GLN A 1 72 ? 8.736 -1.609 -12.204 1.00 92.50 72 GLN A C 1
ATOM 521 O O . GLN A 1 72 ? 8.317 -2.629 -12.747 1.00 92.50 72 GLN A O 1
ATOM 526 N N . ASN A 1 73 ? 8.211 -0.408 -12.428 1.00 91.12 73 ASN A N 1
ATOM 527 C CA . ASN A 1 73 ? 7.017 -0.081 -13.205 1.00 91.12 73 ASN A CA 1
ATOM 528 C C . ASN A 1 73 ? 5.706 -0.635 -12.624 1.00 91.12 73 ASN A C 1
ATOM 530 O O . ASN A 1 73 ? 4.756 -0.872 -13.364 1.00 91.12 73 ASN A O 1
ATOM 534 N N . GLY A 1 74 ? 5.673 -0.866 -11.309 1.00 92.25 74 GLY A N 1
ATOM 535 C CA . GLY A 1 74 ? 4.483 -1.298 -10.584 1.00 92.25 74 GLY A CA 1
ATOM 536 C C . GLY A 1 74 ? 3.543 -0.152 -10.206 1.00 92.25 74 GLY A C 1
ATOM 537 O O . GLY A 1 74 ? 3.962 1.001 -10.066 1.00 92.25 74 GLY A O 1
ATOM 538 N N . PHE A 1 75 ? 2.282 -0.517 -10.006 1.00 94.31 75 PHE A N 1
ATOM 539 C CA . PHE A 1 75 ? 1.193 0.327 -9.536 1.00 94.31 75 PHE A CA 1
ATOM 540 C C . PHE A 1 75 ? 0.588 -0.307 -8.279 1.00 94.31 75 PHE A C 1
ATOM 542 O O . PHE A 1 75 ? -0.020 -1.372 -8.366 1.00 94.31 75 PHE A O 1
ATOM 549 N N . GLY A 1 76 ? 0.772 0.313 -7.120 1.00 96.00 76 GLY A N 1
ATOM 550 C CA . GLY A 1 76 ? 0.261 -0.194 -5.849 1.00 96.00 76 GLY A CA 1
ATOM 551 C C . GLY A 1 76 ? -0.746 0.763 -5.248 1.00 96.00 76 GLY A C 1
ATOM 552 O O . GLY A 1 76 ? -0.490 1.963 -5.180 1.00 96.00 76 GLY A O 1
ATOM 553 N N . ILE A 1 77 ? -1.881 0.219 -4.825 1.00 97.62 77 ILE A N 1
ATOM 554 C CA . ILE A 1 77 ? -2.923 0.929 -4.092 1.00 97.62 77 ILE A CA 1
ATOM 555 C C . ILE A 1 77 ? -3.177 0.173 -2.796 1.00 97.62 77 ILE A C 1
ATOM 557 O O . ILE A 1 77 ? -3.429 -1.036 -2.812 1.00 97.62 77 ILE A O 1
ATOM 561 N N . PHE A 1 78 ? -3.137 0.913 -1.702 1.00 98.31 78 PHE A N 1
ATOM 562 C CA . PHE A 1 78 ? -3.697 0.534 -0.419 1.00 98.31 78 PHE A CA 1
ATOM 563 C C . PHE A 1 78 ? -4.753 1.571 -0.052 1.00 98.31 78 PHE A C 1
ATOM 565 O O . PHE A 1 78 ? -4.459 2.768 -0.099 1.00 98.31 78 PHE A O 1
ATOM 572 N N . TRP A 1 79 ? -5.962 1.108 0.243 1.00 98.50 79 TRP A N 1
ATOM 573 C CA . TRP A 1 79 ? -7.081 1.949 0.635 1.00 98.50 79 TRP A CA 1
ATOM 574 C C . TRP A 1 79 ? -7.753 1.369 1.882 1.00 98.50 79 TRP A C 1
ATOM 576 O O . TRP A 1 79 ? -8.405 0.333 1.791 1.00 98.50 79 TRP A O 1
ATOM 586 N N . GLU A 1 80 ? -7.578 2.063 3.002 1.00 97.94 80 GLU A N 1
ATOM 587 C CA . GLU A 1 80 ? -8.342 1.906 4.237 1.00 97.94 80 GLU A CA 1
ATOM 588 C C . GLU A 1 80 ? -9.542 2.865 4.216 1.00 97.94 80 GLU A C 1
ATOM 590 O O . GLU A 1 80 ? -9.395 4.064 3.944 1.00 97.94 80 GLU A O 1
ATOM 595 N N . ALA A 1 81 ? -10.751 2.334 4.386 1.00 97.25 81 ALA A N 1
ATOM 596 C CA . ALA A 1 81 ? -11.985 3.110 4.315 1.00 97.25 81 ALA A CA 1
ATOM 597 C C . ALA A 1 81 ? -12.351 3.791 5.644 1.00 97.25 81 ALA A C 1
ATOM 599 O O . ALA A 1 81 ? -13.263 4.627 5.639 1.00 97.25 81 ALA A O 1
ATOM 600 N N . GLY A 1 82 ? -11.629 3.491 6.725 1.00 94.00 82 GLY A N 1
ATOM 601 C CA . GLY A 1 82 ? -11.481 4.361 7.889 1.00 94.00 82 GLY A CA 1
ATOM 602 C C . GLY A 1 82 ? -11.680 3.667 9.231 1.00 94.00 82 GLY A C 1
ATOM 603 O O . GLY A 1 82 ? -12.313 2.619 9.325 1.00 94.00 82 GLY A O 1
ATOM 604 N N . GLY A 1 83 ? -11.249 4.340 10.288 1.00 96.38 83 GLY A N 1
ATOM 605 C CA . GLY A 1 83 ? -11.234 3.844 11.660 1.00 96.38 83 GLY 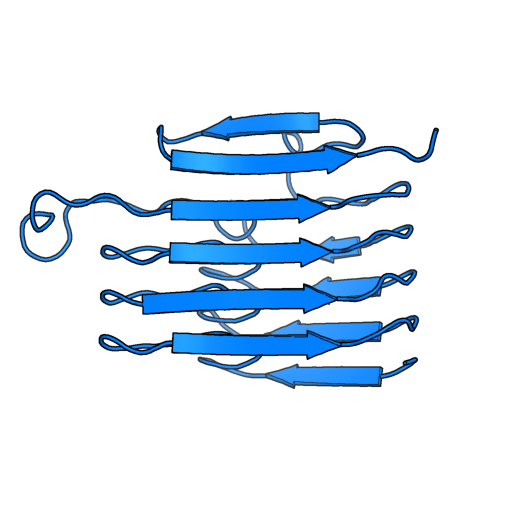A CA 1
ATOM 606 C C . GLY A 1 83 ? -9.934 4.287 12.321 1.00 96.38 83 GLY A C 1
ATOM 607 O O . GLY A 1 83 ? -9.218 5.098 11.764 1.00 96.38 83 GLY A O 1
ATOM 608 N N . SER A 1 84 ? -9.662 3.926 13.574 1.00 97.88 84 SER A N 1
ATOM 609 C CA . SER A 1 84 ? -8.427 4.397 14.229 1.00 97.88 84 SER A CA 1
ATOM 610 C C . SER A 1 84 ? -7.323 3.356 14.126 1.00 97.88 84 SER A C 1
ATOM 612 O O . SER A 1 84 ? -7.207 2.471 14.984 1.00 97.88 84 SER A O 1
ATOM 614 N N . ASP A 1 85 ? -6.477 3.504 13.112 1.00 98.12 85 ASP A N 1
ATOM 615 C CA . ASP A 1 85 ? -5.621 2.425 12.640 1.00 98.12 85 ASP A CA 1
ATOM 616 C C . ASP A 1 85 ? -4.169 2.516 13.109 1.00 98.12 85 ASP A C 1
ATOM 618 O O . ASP A 1 85 ? -3.601 3.566 13.437 1.00 98.12 85 ASP A O 1
ATOM 622 N N . VAL A 1 86 ? -3.502 1.361 13.150 1.00 98.50 86 VAL A N 1
ATOM 623 C CA . VAL A 1 86 ? -2.080 1.276 13.498 1.00 98.50 86 VAL A CA 1
ATOM 624 C C . VAL A 1 86 ? -1.279 0.669 12.360 1.00 98.50 86 VAL A C 1
ATOM 626 O O . VAL A 1 86 ? -1.246 -0.546 12.155 1.00 98.50 86 VAL A O 1
ATOM 629 N N . TYR A 1 87 ? -0.478 1.512 11.715 1.00 97.88 87 TYR A N 1
ATOM 630 C CA . TYR A 1 87 ? 0.421 1.126 10.640 1.00 97.88 87 TYR A CA 1
ATOM 631 C C . TYR A 1 87 ? 1.845 0.901 11.147 1.00 97.88 87 TYR A C 1
ATOM 633 O O . TYR A 1 87 ? 2.489 1.759 11.756 1.00 97.88 87 TYR A O 1
ATOM 641 N N . ARG A 1 88 ? 2.413 -0.266 10.839 1.00 96.94 88 ARG A N 1
ATOM 642 C CA . ARG A 1 88 ? 3.811 -0.604 11.128 1.00 96.94 88 ARG A CA 1
ATOM 643 C C . ARG A 1 88 ? 4.536 -1.093 9.886 1.00 96.94 88 ARG A C 1
ATOM 645 O O . ARG A 1 88 ? 4.181 -2.100 9.280 1.00 96.94 88 ARG A O 1
ATOM 652 N N . GLY A 1 89 ? 5.647 -0.431 9.583 1.00 92.75 89 GLY A N 1
ATOM 653 C CA . GLY A 1 89 ? 6.558 -0.850 8.531 1.00 92.75 89 GLY A CA 1
ATOM 654 C C . GLY A 1 89 ? 7.780 0.044 8.409 1.00 92.75 89 GLY A C 1
ATOM 655 O O . GLY A 1 89 ? 7.984 0.974 9.190 1.00 92.75 89 GLY A O 1
ATOM 656 N N . ALA A 1 90 ? 8.622 -0.262 7.427 1.00 90.75 90 ALA A N 1
ATOM 657 C CA . ALA A 1 90 ? 9.786 0.553 7.120 1.00 90.75 90 ALA A CA 1
ATOM 658 C C . ALA A 1 90 ? 9.371 1.858 6.419 1.00 90.75 90 ALA A C 1
ATOM 660 O O . ALA A 1 90 ? 8.280 1.977 5.865 1.00 90.75 90 ALA A O 1
ATOM 661 N N . LYS A 1 91 ? 10.288 2.831 6.347 1.00 85.56 91 LYS A N 1
ATOM 662 C CA . LYS A 1 91 ? 10.036 4.114 5.669 1.00 85.56 91 LYS A CA 1
ATOM 663 C C . LYS A 1 91 ? 9.532 3.951 4.224 1.00 85.56 91 LYS A C 1
ATOM 665 O O . LYS A 1 91 ? 8.715 4.737 3.761 1.00 85.56 91 LYS A O 1
ATOM 670 N N . THR A 1 92 ? 10.003 2.929 3.518 1.00 89.19 92 THR A N 1
ATOM 671 C CA . THR A 1 92 ? 9.654 2.659 2.114 1.00 89.19 92 THR A CA 1
ATOM 672 C C . THR A 1 92 ? 8.358 1.866 1.944 1.00 89.19 92 THR A C 1
ATOM 674 O O . THR A 1 92 ? 8.090 1.402 0.843 1.00 89.19 92 THR A O 1
ATOM 677 N N . THR A 1 93 ? 7.605 1.629 3.019 1.00 93.12 93 THR A N 1
ATOM 678 C CA . THR A 1 93 ? 6.432 0.751 2.999 1.00 93.12 93 THR A CA 1
ATOM 679 C C . THR A 1 93 ? 5.137 1.502 2.731 1.00 93.12 93 THR A C 1
ATOM 681 O O . THR A 1 93 ? 4.275 0.944 2.094 1.00 93.12 93 THR A O 1
ATOM 684 N N . ILE A 1 94 ? 4.989 2.760 3.135 1.00 93.62 94 ILE A N 1
ATOM 685 C CA . ILE A 1 94 ? 3.699 3.462 3.020 1.00 93.62 94 ILE A CA 1
ATOM 686 C C . ILE A 1 94 ? 3.675 4.307 1.749 1.00 93.62 94 ILE A C 1
ATOM 688 O O . ILE A 1 94 ? 4.375 5.325 1.685 1.00 93.62 94 ILE A O 1
ATOM 692 N N . GLY A 1 95 ? 2.906 3.862 0.746 1.00 91.94 95 GLY A N 1
ATOM 693 C CA . GLY A 1 95 ? 2.640 4.611 -0.488 1.00 91.94 95 GLY A CA 1
ATOM 694 C C . GLY A 1 95 ? 3.896 5.020 -1.263 1.00 91.94 95 GLY A C 1
ATOM 695 O O . GLY A 1 95 ? 3.910 6.056 -1.909 1.00 91.94 95 GLY A O 1
ATOM 696 N N . ASN A 1 96 ? 4.996 4.266 -1.164 1.00 92.94 96 ASN A N 1
ATOM 697 C CA . ASN A 1 96 ? 6.279 4.667 -1.747 1.00 92.94 96 ASN A CA 1
ATOM 698 C C . ASN A 1 96 ? 6.425 4.234 -3.217 1.00 92.94 96 ASN A C 1
ATOM 700 O O . ASN A 1 96 ? 6.053 3.121 -3.591 1.00 92.94 96 ASN A O 1
ATOM 704 N N . ALA A 1 97 ? 7.061 5.073 -4.034 1.00 90.25 97 ALA A N 1
ATOM 705 C CA . ALA A 1 97 ? 7.402 4.779 -5.418 1.00 90.25 97 ALA A CA 1
ATOM 706 C C . ALA A 1 97 ? 8.925 4.599 -5.524 1.00 90.25 97 ALA A C 1
ATOM 708 O O . ALA A 1 97 ? 9.701 5.554 -5.497 1.00 90.25 97 ALA A O 1
ATOM 709 N N . GLY A 1 98 ? 9.382 3.348 -5.630 1.00 84.56 98 GLY A N 1
ATOM 710 C CA . GLY A 1 98 ? 10.809 3.014 -5.662 1.00 84.56 98 GLY A CA 1
ATOM 711 C C . GLY A 1 98 ? 11.575 3.629 -6.847 1.00 84.56 98 GLY A C 1
ATOM 712 O O . GLY A 1 98 ? 11.046 4.379 -7.664 1.00 84.56 98 GLY A O 1
ATOM 713 N N . GLY A 1 99 ? 12.851 3.267 -7.000 1.00 84.50 99 GLY A N 1
ATOM 714 C CA . GLY A 1 99 ? 13.666 3.738 -8.127 1.00 84.50 99 GLY A CA 1
ATOM 715 C C . GLY A 1 99 ? 13.109 3.332 -9.502 1.00 84.50 99 GLY A C 1
ATOM 716 O O . GLY A 1 99 ? 12.532 2.256 -9.676 1.00 84.50 99 GLY A O 1
ATOM 717 N N . THR A 1 100 ? 13.329 4.180 -10.506 1.00 85.94 100 THR A N 1
ATOM 718 C CA . THR A 1 100 ? 12.834 4.006 -11.885 1.00 85.94 100 THR A CA 1
ATOM 719 C C . THR A 1 100 ? 13.906 3.497 -12.849 1.00 85.94 100 THR A C 1
ATOM 721 O O . THR A 1 100 ? 13.749 3.597 -14.055 1.00 85.94 100 THR A O 1
ATOM 724 N N . THR A 1 101 ? 15.026 2.966 -12.357 1.00 84.56 101 THR A N 1
ATOM 725 C CA . THR A 1 101 ? 16.161 2.550 -13.205 1.00 84.56 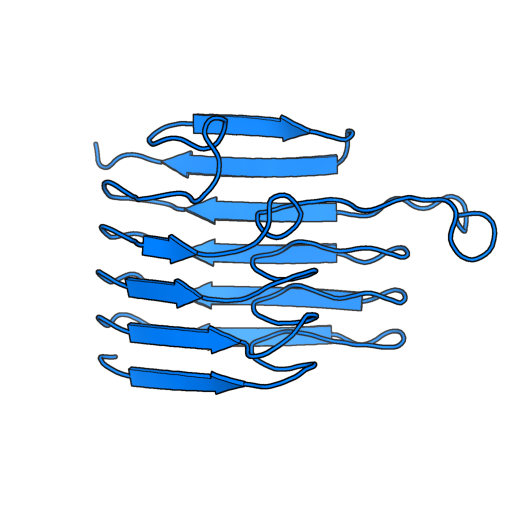101 THR A CA 1
ATOM 726 C C . THR A 1 101 ? 16.062 1.110 -13.709 1.00 84.56 101 THR A C 1
ATOM 728 O O . THR A 1 101 ? 16.834 0.697 -14.577 1.00 84.56 101 THR A O 1
ATOM 731 N N . TYR A 1 102 ? 15.121 0.325 -13.184 1.00 83.12 102 TYR A N 1
ATOM 732 C CA . TYR A 1 102 ? 14.992 -1.092 -13.505 1.00 83.12 102 TYR A CA 1
ATOM 733 C C . TYR A 1 102 ? 14.767 -1.335 -15.003 1.00 83.12 102 TYR A C 1
ATOM 735 O O . TYR A 1 102 ? 13.893 -0.725 -15.612 1.00 83.12 102 TYR A O 1
ATOM 743 N N . ALA A 1 103 ? 15.581 -2.218 -15.594 1.00 79.31 103 ALA A N 1
ATOM 744 C CA . ALA A 1 103 ? 15.629 -2.492 -17.035 1.00 79.31 103 ALA A CA 1
ATOM 745 C C . ALA A 1 103 ? 15.719 -1.226 -17.917 1.00 79.31 103 ALA A C 1
ATOM 747 O O . ALA A 1 103 ? 15.025 -1.104 -18.927 1.00 79.31 103 ALA A O 1
ATOM 748 N N . GLY A 1 104 ? 16.544 -0.253 -17.513 1.00 80.00 104 GLY A N 1
ATOM 749 C CA . GLY A 1 104 ? 16.666 1.028 -18.221 1.00 80.00 104 GLY A CA 1
ATOM 750 C C . GLY A 1 104 ? 15.444 1.936 -18.043 1.00 80.00 104 GLY A C 1
ATOM 751 O O . GLY A 1 104 ? 15.217 2.838 -18.843 1.00 80.00 104 GLY A O 1
ATOM 752 N N . GLY A 1 105 ? 14.626 1.658 -17.027 1.00 76.25 105 GLY A N 1
ATOM 753 C CA . GLY A 1 105 ? 13.425 2.389 -16.639 1.00 76.25 105 GLY A CA 1
ATOM 754 C C . GLY A 1 105 ? 12.200 2.178 -17.509 1.00 76.25 105 GLY A C 1
ATOM 755 O O . GLY A 1 105 ? 11.112 2.590 -17.116 1.00 76.25 105 GLY A O 1
ATOM 756 N N . ARG A 1 106 ? 12.350 1.534 -18.675 1.00 81.25 106 ARG A N 1
ATOM 757 C CA . ARG A 1 106 ? 11.269 1.302 -19.653 1.00 81.25 106 ARG A CA 1
ATOM 758 C C . ARG A 1 106 ? 10.468 2.565 -20.000 1.00 81.25 106 ARG A C 1
ATOM 760 O O . ARG A 1 106 ? 9.320 2.466 -20.415 1.00 81.25 106 ARG A O 1
ATOM 767 N N . LEU A 1 107 ? 11.070 3.743 -19.807 1.00 83.69 107 LEU A N 1
ATOM 768 C CA . LEU A 1 107 ? 10.407 5.049 -19.903 1.00 83.69 107 LEU A CA 1
ATOM 769 C C . LEU A 1 107 ? 9.114 5.152 -19.068 1.00 83.69 107 LEU A C 1
ATOM 771 O O . LEU A 1 107 ? 8.237 5.951 -19.382 1.00 83.69 107 LEU A O 1
ATOM 775 N N . ALA A 1 108 ? 8.997 4.358 -18.005 1.00 83.12 108 ALA A N 1
ATOM 776 C CA . ALA A 1 108 ? 7.821 4.282 -17.154 1.00 83.12 108 ALA A CA 1
ATOM 777 C C . ALA A 1 108 ? 8.193 4.534 -15.686 1.00 83.12 108 ALA A C 1
ATOM 779 O O . ALA A 1 108 ? 9.331 4.338 -15.250 1.00 83.12 108 ALA A O 1
ATOM 780 N N . LYS A 1 109 ? 7.215 5.007 -14.919 1.00 88.31 109 LYS A N 1
ATOM 781 C CA . LYS A 1 109 ? 7.355 5.354 -13.500 1.00 88.31 109 LYS A CA 1
ATOM 782 C C . LYS A 1 109 ? 6.755 4.251 -12.628 1.00 88.31 109 LYS A C 1
ATOM 784 O O . LYS A 1 109 ? 6.222 3.275 -13.152 1.00 88.31 109 LYS A O 1
ATOM 789 N N . ASN A 1 110 ? 6.893 4.400 -11.317 1.00 91.31 110 ASN A N 1
ATOM 790 C CA . ASN A 1 110 ? 6.211 3.572 -10.325 1.00 91.31 110 ASN A CA 1
ATOM 791 C C . ASN A 1 110 ? 5.130 4.431 -9.683 1.00 91.31 110 ASN A C 1
ATOM 793 O O . ASN A 1 110 ? 5.366 5.623 -9.501 1.00 91.31 110 ASN A O 1
ATOM 797 N N . PHE A 1 111 ? 4.012 3.832 -9.303 1.00 93.75 111 PHE A N 1
ATOM 798 C CA . PHE A 1 111 ? 2.970 4.514 -8.546 1.00 93.75 111 PHE A CA 1
ATOM 799 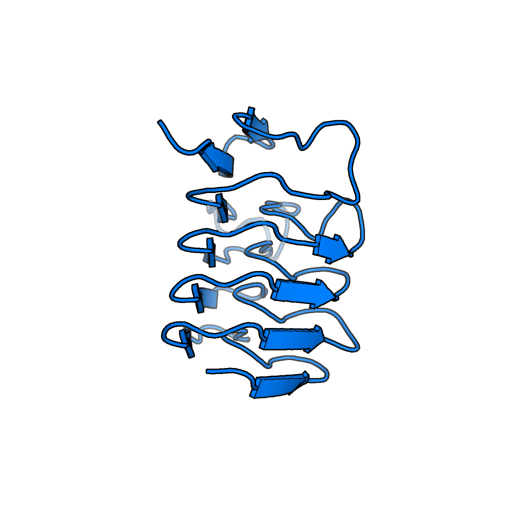C C . PHE A 1 111 ? 2.780 3.783 -7.230 1.00 93.75 111 PHE A C 1
ATOM 801 O O . PHE A 1 111 ? 2.512 2.582 -7.234 1.00 93.75 111 PHE A O 1
ATOM 808 N N . GLY A 1 112 ? 2.978 4.500 -6.128 1.00 95.88 112 GLY A N 1
ATOM 809 C CA . GLY A 1 112 ? 2.659 4.014 -4.793 1.00 95.88 112 GLY A CA 1
ATOM 810 C C . GLY A 1 112 ? 1.572 4.891 -4.204 1.00 95.88 112 GLY A C 1
ATOM 811 O O . GLY A 1 112 ? 1.755 6.100 -4.116 1.00 95.88 112 GLY A O 1
ATOM 812 N N . ILE A 1 113 ? 0.431 4.309 -3.862 1.00 96.62 113 ILE A N 1
ATOM 813 C CA . ILE A 1 113 ? -0.728 5.049 -3.369 1.00 96.62 113 ILE A CA 1
ATOM 814 C C . ILE A 1 113 ? -1.147 4.442 -2.041 1.00 96.62 113 ILE A C 1
ATOM 816 O O . ILE A 1 113 ? -1.391 3.239 -1.951 1.00 96.62 113 ILE A O 1
ATOM 820 N N . PHE A 1 114 ? -1.218 5.296 -1.032 1.00 97.75 114 PHE A N 1
ATOM 821 C CA . PHE A 1 114 ? -1.780 5.002 0.272 1.00 97.75 114 PHE A CA 1
ATOM 822 C C . PHE A 1 114 ? -2.907 5.995 0.542 1.00 97.75 114 PHE A C 1
ATOM 824 O O . PHE A 1 114 ? -2.696 7.204 0.404 1.00 97.75 114 PHE A O 1
ATOM 831 N N . ILE A 1 115 ? -4.076 5.475 0.893 1.00 98.19 115 ILE A N 1
ATOM 832 C CA . ILE A 1 115 ? -5.255 6.245 1.271 1.00 98.19 115 ILE A CA 1
ATOM 833 C C . ILE A 1 115 ? -5.778 5.647 2.570 1.00 98.19 115 ILE A C 1
ATOM 835 O O . ILE A 1 115 ? -6.078 4.455 2.599 1.00 98.19 115 ILE A O 1
ATOM 839 N N . ASP A 1 116 ? -5.884 6.483 3.587 1.00 97.75 116 ASP A N 1
ATOM 840 C CA . ASP A 1 116 ? -6.729 6.275 4.755 1.00 97.75 116 ASP A CA 1
ATOM 841 C C . ASP A 1 116 ? -7.866 7.307 4.696 1.00 97.75 116 ASP A C 1
ATOM 843 O O . ASP A 1 116 ? -7.667 8.427 4.210 1.00 97.75 116 ASP A O 1
ATOM 847 N N . SER A 1 117 ? -9.084 6.890 5.026 1.00 96.81 117 SER A N 1
ATOM 848 C CA . SER A 1 117 ? -10.306 7.664 4.777 1.00 96.81 117 SER A CA 1
ATOM 849 C C . SER A 1 117 ? -11.037 8.087 6.048 1.00 96.81 117 SER A C 1
ATOM 851 O O . SER A 1 117 ? -12.136 8.642 5.935 1.00 96.81 117 SER A O 1
ATOM 853 N N . GLY A 1 118 ? -10.494 7.828 7.235 1.00 93.44 118 GLY A N 1
ATOM 854 C CA . GLY A 1 118 ? -11.151 8.233 8.471 1.00 93.44 118 GLY A CA 1
ATOM 855 C C . GLY A 1 118 ? -10.367 7.859 9.715 1.00 93.44 118 GLY A C 1
ATOM 856 O O . GLY A 1 118 ? -9.618 6.905 9.700 1.00 93.44 118 GLY A O 1
ATOM 857 N N . GLY A 1 119 ? -10.663 8.550 10.818 1.00 95.25 119 GLY A N 1
ATOM 858 C CA . GLY A 1 119 ? -10.157 8.234 12.152 1.00 95.25 119 GLY A CA 1
ATOM 859 C C . GLY A 1 119 ? -8.851 8.923 12.556 1.00 95.25 119 GLY A C 1
ATOM 860 O O . GLY A 1 119 ? -8.530 10.025 12.106 1.00 95.25 119 GLY A O 1
ATOM 861 N N . GLU A 1 120 ? -8.191 8.357 13.568 1.00 96.88 120 GLU A N 1
ATOM 862 C CA . GLU A 1 120 ? -6.991 8.919 14.195 1.00 96.88 120 GLU A CA 1
ATOM 863 C C . GLU A 1 120 ? -5.901 7.853 14.312 1.00 96.88 120 GLU A C 1
ATOM 865 O O . GLU A 1 120 ? -5.873 7.061 15.261 1.00 96.88 120 GLU A O 1
ATOM 870 N N . ASP A 1 121 ? -4.943 7.903 13.391 1.00 97.25 121 ASP A N 1
ATOM 871 C CA . ASP A 1 121 ? -4.036 6.782 13.172 1.00 97.25 121 ASP A CA 1
ATOM 872 C C . ASP A 1 121 ? -2.654 6.958 13.784 1.00 97.25 121 ASP A C 1
ATOM 874 O O . ASP A 1 121 ? -2.181 8.039 14.167 1.00 97.25 121 ASP A O 1
ATOM 878 N N . SER A 1 122 ? -1.942 5.835 13.814 1.00 97.44 122 SER A N 1
ATOM 879 C CA . SER A 1 122 ? -0.531 5.762 14.146 1.00 97.44 122 SER A CA 1
ATOM 880 C C . SER A 1 122 ? 0.295 5.310 12.949 1.00 97.44 122 SER A C 1
ATOM 882 O O . SER A 1 122 ? 0.222 4.163 12.509 1.00 97.44 122 SER A O 1
ATOM 884 N N . TYR A 1 123 ? 1.181 6.192 12.487 1.00 96.12 123 TYR A N 1
ATOM 885 C CA . TYR A 1 123 ? 2.114 5.907 11.402 1.00 96.12 123 TYR A CA 1
ATOM 886 C C . TYR A 1 123 ? 3.551 5.680 11.915 1.00 96.12 123 TYR A C 1
ATOM 888 O O . TYR A 1 123 ? 3.997 6.324 12.867 1.00 96.12 123 TYR A O 1
ATOM 896 N N . PRO A 1 124 ? 4.364 4.840 11.245 1.00 91.94 124 PRO A N 1
ATOM 897 C CA . PRO A 1 124 ? 5.759 4.584 11.611 1.00 91.94 124 PRO A CA 1
ATOM 898 C C . PRO A 1 124 ? 6.724 5.675 11.100 1.00 91.94 124 PRO A C 1
ATOM 900 O O . PRO A 1 124 ? 7.944 5.537 11.217 1.00 91.94 124 PRO A O 1
ATOM 903 N N . ARG A 1 125 ? 6.199 6.732 10.469 1.00 89.44 125 ARG A N 1
ATOM 904 C CA . ARG A 1 125 ? 6.939 7.830 9.837 1.00 89.44 125 ARG A CA 1
ATOM 905 C C . ARG A 1 125 ? 6.437 9.162 10.385 1.00 89.44 125 ARG A C 1
ATOM 907 O O . ARG A 1 125 ? 5.245 9.412 10.350 1.00 89.44 125 ARG A O 1
ATOM 914 N N . GLU A 1 126 ? 7.351 10.044 10.784 1.00 89.12 126 GLU A N 1
ATOM 915 C CA . GLU A 1 126 ? 7.009 11.384 11.300 1.00 89.12 126 GLU A CA 1
ATOM 916 C C . GLU A 1 126 ? 6.361 12.303 10.250 1.00 89.12 126 GLU A C 1
ATOM 918 O O . GLU A 1 126 ? 5.670 13.257 10.595 1.00 89.12 126 GLU A O 1
ATOM 923 N N . ASP A 1 127 ? 6.597 12.040 8.962 1.00 90.19 127 ASP A N 1
ATOM 924 C CA . ASP A 1 127 ? 6.033 12.807 7.848 1.00 90.19 127 ASP A CA 1
ATOM 925 C C . ASP A 1 127 ? 4.704 12.239 7.323 1.00 90.19 127 ASP A C 1
ATOM 927 O O . ASP A 1 127 ? 4.215 12.682 6.285 1.00 90.19 127 ASP A O 1
ATOM 931 N N . ARG A 1 128 ? 4.135 11.252 8.020 1.00 93.00 128 ARG A N 1
ATOM 932 C CA . ARG A 1 128 ? 2.787 10.716 7.810 1.00 93.00 128 ARG A CA 1
ATOM 933 C C . ARG A 1 128 ? 1.977 11.032 9.059 1.00 93.00 128 ARG A C 1
ATOM 935 O O . ARG A 1 128 ? 2.455 10.808 10.167 1.00 93.00 128 ARG A O 1
ATOM 942 N N . LYS A 1 129 ? 0.824 11.663 8.882 1.00 94.44 129 LYS A N 1
ATOM 943 C CA . LYS A 1 129 ? 0.065 12.258 9.982 1.00 94.44 129 LYS A CA 1
ATOM 944 C C . LYS A 1 129 ? -1.404 12.348 9.623 1.00 94.44 129 LYS A C 1
ATOM 946 O O . LYS A 1 129 ? -1.708 12.465 8.435 1.00 94.44 129 LYS A O 1
ATOM 951 N N . ASN A 1 130 ? -2.223 12.434 10.665 1.00 95.75 130 ASN A N 1
ATOM 952 C CA . ASN A 1 130 ? -3.659 12.515 10.498 1.00 95.75 130 ASN A CA 1
ATOM 953 C C . ASN A 1 130 ? -4.064 13.784 9.723 1.00 95.75 130 ASN A C 1
ATOM 955 O O . ASN A 1 130 ? -3.458 14.851 9.919 1.00 95.75 130 ASN A O 1
ATOM 959 N N . GLY A 1 131 ? -5.023 13.668 8.803 1.00 94.38 131 GLY A N 1
ATOM 960 C CA . GLY A 1 131 ? -5.444 14.731 7.882 1.00 94.38 131 GLY A CA 1
ATOM 961 C C . GLY A 1 131 ? -4.336 15.196 6.926 1.00 94.38 131 GLY A C 1
ATOM 962 O O . GLY A 1 131 ? -4.295 16.366 6.523 1.00 94.38 131 GLY A O 1
ATOM 963 N N . GLY A 1 132 ? -3.346 14.342 6.664 1.00 93.56 132 GLY A N 1
ATOM 964 C CA . GLY A 1 132 ? -2.144 14.673 5.908 1.00 93.56 132 GLY A CA 1
ATOM 965 C C . GLY A 1 132 ? -2.229 14.273 4.439 1.00 93.56 132 GLY A C 1
ATOM 966 O O . GLY A 1 132 ? -2.551 13.142 4.112 1.00 93.56 132 GLY A O 1
ATOM 967 N N . GLU A 1 133 ? -1.796 15.164 3.548 1.00 95.25 133 GLU A N 1
ATOM 968 C CA . GLU A 1 133 ? -1.525 14.828 2.147 1.00 95.25 133 GLU A CA 1
ATOM 969 C C . GLU A 1 133 ? -0.026 14.969 1.868 1.00 95.25 133 GLU A C 1
ATOM 971 O O . GLU A 1 133 ? 0.589 15.998 2.176 1.00 95.25 133 GLU A O 1
ATOM 976 N N . VAL A 1 134 ? 0.580 13.940 1.274 1.00 94.06 134 VAL A N 1
ATOM 977 C CA . VAL A 1 134 ? 1.971 13.990 0.816 1.00 94.06 134 VAL A CA 1
ATOM 978 C C . VAL A 1 134 ? 2.089 13.413 -0.584 1.00 94.06 134 VAL A C 1
ATOM 980 O O . VAL A 1 134 ? 1.840 12.231 -0.807 1.00 94.06 134 VAL A O 1
ATOM 983 N N . LEU A 1 135 ? 2.583 14.239 -1.506 1.00 92.44 135 LEU A N 1
ATOM 984 C CA . LEU A 1 135 ? 3.119 13.789 -2.783 1.00 92.44 135 LEU A CA 1
ATOM 985 C C . LEU A 1 135 ? 4.648 13.715 -2.679 1.00 92.44 135 LEU A C 1
ATOM 987 O O . LEU A 1 135 ? 5.324 14.738 -2.548 1.00 92.44 135 LEU A O 1
ATOM 991 N N . GLU A 1 136 ? 5.211 12.512 -2.749 1.00 86.31 136 GLU A N 1
ATOM 992 C CA . GLU A 1 136 ? 6.657 12.295 -2.822 1.00 86.31 136 GLU A CA 1
ATOM 993 C C . GLU A 1 136 ? 7.047 11.645 -4.153 1.00 86.31 136 GLU A C 1
ATOM 995 O O . GLU A 1 136 ? 6.223 11.079 -4.864 1.00 86.31 136 GLU A O 1
ATOM 1000 N N . GLN A 1 137 ? 8.323 11.760 -4.533 1.00 74.50 137 GLN A N 1
ATOM 1001 C CA . GLN A 1 137 ? 8.886 11.049 -5.693 1.00 74.50 137 GLN A CA 1
ATOM 1002 C C . GLN A 1 137 ? 8.089 11.236 -7.005 1.00 74.50 137 GLN A C 1
ATOM 1004 O O . GLN A 1 137 ? 8.094 10.347 -7.852 1.00 74.50 137 GLN A O 1
ATOM 10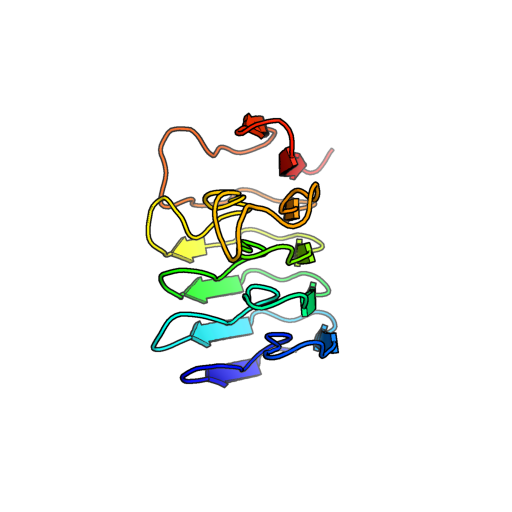09 N N . GLU A 1 138 ? 7.418 12.387 -7.165 1.00 75.44 138 GLU A N 1
ATOM 1010 C CA . GLU A 1 138 ? 6.524 12.771 -8.279 1.00 75.44 138 GLU A CA 1
ATOM 1011 C C . GLU A 1 138 ? 5.277 11.866 -8.471 1.00 75.44 138 GLU A C 1
ATOM 1013 O O . GLU A 1 138 ? 4.296 12.319 -9.051 1.00 75.44 138 GLU A O 1
ATOM 1018 N N . TYR A 1 139 ? 5.265 10.632 -7.948 1.00 82.50 139 TYR A N 1
ATOM 1019 C CA . TYR A 1 139 ? 4.237 9.608 -8.219 1.00 82.50 139 TYR A CA 1
ATOM 1020 C C . TYR A 1 139 ? 3.870 8.740 -7.003 1.00 82.50 139 TYR A C 1
ATOM 1022 O O . TYR A 1 139 ? 3.220 7.704 -7.156 1.00 82.50 139 TYR A O 1
ATOM 1030 N N . ALA A 1 140 ? 4.322 9.117 -5.809 1.00 85.31 140 ALA A N 1
ATOM 1031 C CA . ALA A 1 140 ? 3.916 8.491 -4.560 1.00 85.31 140 ALA A CA 1
ATOM 1032 C C . ALA A 1 140 ? 2.934 9.407 -3.828 1.00 85.31 140 ALA A C 1
ATOM 1034 O O . ALA A 1 140 ? 3.293 10.540 -3.507 1.00 85.31 140 ALA A O 1
ATOM 1035 N N . LEU A 1 141 ? 1.718 8.919 -3.587 1.00 90.75 141 LEU A N 1
ATOM 1036 C CA . LEU A 1 141 ? 0.648 9.641 -2.907 1.00 90.75 141 LEU A CA 1
ATOM 1037 C C . LEU A 1 141 ? 0.369 8.994 -1.553 1.00 90.75 141 LEU A C 1
ATOM 1039 O O . LEU A 1 141 ? 0.188 7.782 -1.449 1.00 90.75 141 LEU A O 1
ATOM 1043 N N . PHE A 1 142 ? 0.302 9.837 -0.539 1.00 95.75 142 PHE A N 1
ATOM 1044 C CA . PHE A 1 142 ? -0.286 9.533 0.749 1.00 95.75 142 PHE A CA 1
ATOM 1045 C C . PHE A 1 142 ? -1.422 10.519 0.992 1.00 95.75 142 PHE A C 1
ATOM 1047 O O . PHE A 1 142 ? -1.209 11.728 0.859 1.00 95.75 142 PHE A O 1
ATOM 1054 N N . VAL A 1 143 ? -2.583 9.995 1.358 1.00 93.38 143 VAL A N 1
ATOM 1055 C CA . VAL A 1 143 ? -3.722 10.754 1.865 1.00 93.38 143 VAL A CA 1
ATOM 1056 C C . VAL A 1 143 ? -4.176 10.077 3.143 1.00 93.38 143 VAL A C 1
ATOM 1058 O O . VAL A 1 143 ? -4.291 8.855 3.167 1.00 93.38 143 VAL A O 1
ATOM 1061 N N . ASP A 1 144 ? -4.417 10.884 4.160 1.00 94.44 144 ASP A N 1
ATOM 1062 C CA . ASP A 1 144 ? -5.273 10.519 5.273 1.00 94.44 144 ASP A CA 1
ATOM 1063 C C . ASP A 1 144 ? -6.378 11.577 5.436 1.00 94.44 144 ASP A C 1
ATOM 1065 O O . ASP A 1 144 ? -6.102 12.786 5.364 1.00 94.44 144 ASP A O 1
ATOM 1069 N N . GLU A 1 145 ? -7.617 11.127 5.620 1.00 92.44 145 GLU A N 1
ATOM 1070 C CA . GLU A 1 145 ? -8.793 11.963 5.848 1.00 92.44 145 GLU A CA 1
ATOM 1071 C C . GLU A 1 145 ? -9.274 11.832 7.298 1.00 92.44 145 GLU A C 1
ATOM 1073 O O . GLU A 1 145 ? -9.480 10.743 7.804 1.00 92.44 145 GLU A O 1
ATOM 1078 N N . GLN A 1 146 ? -9.543 12.959 7.964 1.00 79.12 146 GLN A N 1
ATOM 1079 C CA . GLN A 1 146 ? -10.196 12.936 9.277 1.00 79.12 146 GLN A CA 1
ATOM 1080 C C . GLN A 1 146 ? -11.721 12.909 9.133 1.00 79.12 146 GLN A C 1
ATOM 1082 O O . GLN A 1 146 ? -12.283 13.592 8.264 1.00 79.12 146 GLN A O 1
ATOM 1087 N N . ASP A 1 147 ? -12.394 12.210 10.052 1.00 74.88 147 ASP A N 1
ATOM 1088 C CA . ASP A 1 147 ? -13.849 12.286 10.194 1.00 74.88 147 ASP A CA 1
ATOM 1089 C C . ASP A 1 147 ? -14.295 13.746 10.405 1.00 74.88 147 ASP A C 1
ATOM 1091 O O . ASP A 1 147 ? -13.714 14.496 11.195 1.00 74.88 147 ASP A O 1
ATOM 1095 N N . LYS A 1 148 ? -15.332 14.164 9.668 1.00 54.81 148 LYS A N 1
ATOM 1096 C CA . LYS A 1 148 ? -15.887 15.529 9.724 1.00 54.81 148 LYS A CA 1
ATOM 1097 C C . LYS A 1 148 ? -16.713 15.817 10.972 1.00 54.81 148 LYS A C 1
ATOM 1099 O O . LYS A 1 148 ? -17.525 14.948 11.358 1.00 54.81 148 LYS A O 1
#

Foldseek 3Di:
DQEEAEEEAQEQQFDAAQETGEEEEADDAYEADYNAARHQQFYERQYGGYHEYNAHAYEEDYEDRHQQQYEHQYGGHHEHQEDAYEYDYDPRHHQHWDDQPPPPNPVHTYAGYHEHNEDAYHDPDPQDGAQDWDDPPVHGTDGHYYDD